Protein AF-A0A2V5VQS6-F1 (afdb_monomer_lite)

Structure (mmCIF, N/CA/C/O backbone):
data_AF-A0A2V5VQS6-F1
#
_entry.id   AF-A0A2V5VQS6-F1
#
loop_
_atom_site.group_PDB
_atom_site.id
_atom_site.type_symbol
_atom_site.label_atom_id
_atom_site.label_alt_id
_atom_site.label_comp_id
_atom_site.label_asym_id
_atom_site.label_entity_id
_atom_site.label_seq_id
_atom_site.pdbx_PDB_ins_code
_atom_site.Cartn_x
_atom_site.Cartn_y
_atom_site.Cartn_z
_atom_site.occupancy
_atom_site.B_iso_or_equiv
_atom_site.auth_seq_id
_atom_site.auth_comp_id
_atom_site.auth_asym_id
_atom_site.auth_atom_id
_atom_site.pdbx_PDB_model_num
ATOM 1 N N . MET A 1 1 ? 6.254 -32.580 -1.231 1.00 41.22 1 MET A N 1
ATOM 2 C CA . MET A 1 1 ? 6.846 -31.455 -1.986 1.00 41.22 1 MET A CA 1
ATOM 3 C C . MET A 1 1 ? 5.703 -30.723 -2.682 1.00 41.22 1 MET A C 1
ATOM 5 O O . MET A 1 1 ? 5.449 -30.970 -3.850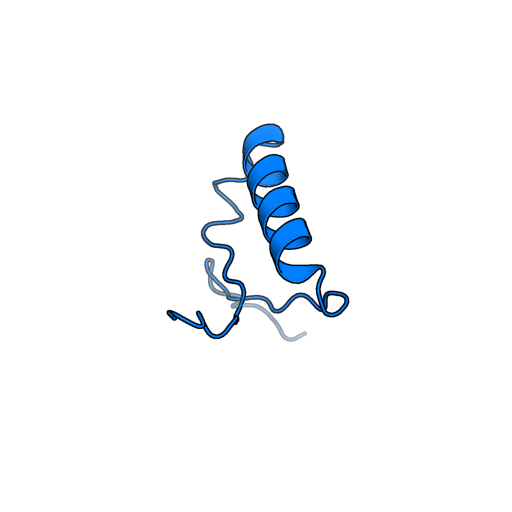 1.00 41.22 1 MET A O 1
ATOM 9 N N . ALA A 1 2 ? 4.910 -29.949 -1.939 1.00 50.12 2 ALA A N 1
ATOM 10 C CA . ALA A 1 2 ? 3.700 -29.323 -2.468 1.00 50.12 2 ALA A CA 1
ATOM 11 C C . ALA A 1 2 ? 3.883 -27.808 -2.486 1.00 50.12 2 ALA A C 1
ATOM 13 O O . ALA A 1 2 ? 3.815 -27.184 -1.434 1.00 50.12 2 ALA A O 1
ATOM 14 N N . GLN A 1 3 ? 4.146 -27.259 -3.670 1.00 50.44 3 GLN A N 1
ATOM 15 C CA . GLN A 1 3 ? 3.420 -26.112 -4.227 1.00 50.44 3 GLN A CA 1
ATOM 16 C C . GLN A 1 3 ? 4.077 -25.717 -5.549 1.00 50.44 3 GLN A C 1
ATOM 18 O O . GLN A 1 3 ? 4.999 -24.916 -5.624 1.00 50.44 3 GLN A O 1
ATOM 23 N N . THR A 1 4 ? 3.588 -26.338 -6.611 1.00 58.31 4 THR A N 1
ATOM 24 C CA . THR A 1 4 ? 3.596 -25.765 -7.954 1.00 58.31 4 THR A CA 1
ATOM 25 C C . THR A 1 4 ? 2.152 -25.326 -8.192 1.00 58.31 4 THR A C 1
ATOM 27 O O . THR A 1 4 ? 1.255 -26.036 -7.741 1.00 58.31 4 THR A O 1
ATOM 30 N N . LEU A 1 5 ? 1.941 -24.197 -8.881 1.00 60.00 5 LEU A N 1
ATOM 31 C CA . LEU A 1 5 ? 0.658 -23.511 -9.152 1.00 60.00 5 LEU A CA 1
ATOM 32 C C . LEU A 1 5 ? 0.314 -22.335 -8.214 1.00 60.00 5 LEU A C 1
ATOM 34 O O . LEU A 1 5 ? -0.839 -22.147 -7.840 1.00 60.00 5 LEU A O 1
ATOM 38 N N . ALA A 1 6 ? 1.280 -21.478 -7.892 1.00 58.25 6 ALA A N 1
ATOM 39 C CA . ALA A 1 6 ? 0.929 -20.071 -7.724 1.00 58.25 6 ALA A CA 1
ATOM 40 C C . ALA A 1 6 ? 0.647 -19.527 -9.134 1.00 58.25 6 ALA A C 1
ATOM 42 O O . ALA A 1 6 ? 1.562 -19.459 -9.955 1.00 58.25 6 ALA A O 1
ATOM 43 N N . GLY A 1 7 ? -0.622 -19.260 -9.465 1.00 64.56 7 GLY A N 1
ATOM 44 C CA . GLY A 1 7 ? -0.968 -18.544 -10.699 1.00 64.56 7 GLY A CA 1
ATOM 45 C C . GLY A 1 7 ? -0.154 -17.250 -10.782 1.00 64.56 7 GLY A C 1
ATOM 46 O O . GLY A 1 7 ? 0.201 -16.698 -9.747 1.00 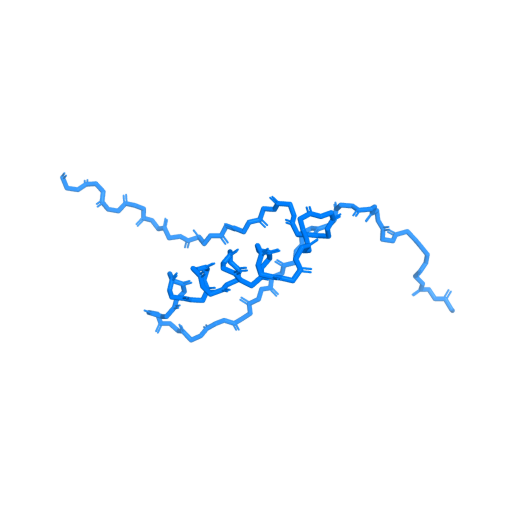64.56 7 GLY A O 1
ATOM 47 N N . LYS A 1 8 ? 0.186 -16.782 -11.988 1.00 68.31 8 LYS A N 1
ATOM 48 C CA . LYS A 1 8 ? 1.045 -15.594 -12.162 1.00 68.31 8 LYS A CA 1
ATOM 49 C C . LYS A 1 8 ? 0.520 -14.340 -11.443 1.00 68.31 8 LYS A C 1
ATOM 51 O O . LYS A 1 8 ? 1.312 -13.469 -11.118 1.00 68.31 8 LYS A O 1
ATOM 56 N N . ASP A 1 9 ? -0.766 -14.321 -11.100 1.00 74.75 9 ASP A N 1
ATOM 57 C CA . ASP A 1 9 ? -1.466 -13.161 -10.567 1.00 74.75 9 ASP A CA 1
ATOM 58 C C . ASP A 1 9 ? -2.254 -13.571 -9.311 1.00 74.75 9 ASP A C 1
ATOM 60 O O . ASP A 1 9 ? -3.418 -13.975 -9.376 1.00 74.75 9 ASP A O 1
ATOM 64 N N . GLN A 1 10 ? -1.597 -13.536 -8.150 1.00 84.62 10 GLN A N 1
ATOM 65 C CA . GLN A 1 10 ? -2.228 -13.841 -6.862 1.00 84.62 10 GLN A CA 1
ATOM 66 C C . GLN A 1 10 ? -2.374 -12.593 -6.001 1.00 84.62 10 GLN A C 1
ATOM 68 O O . GLN A 1 10 ? -1.512 -11.719 -5.978 1.00 84.62 10 GLN A O 1
ATOM 73 N N . TRP A 1 11 ? -3.466 -12.555 -5.239 1.00 87.19 11 TRP A N 1
ATOM 74 C CA . TRP A 1 11 ? -3.661 -11.567 -4.189 1.00 87.19 11 TRP A CA 1
ATOM 75 C C . TRP A 1 11 ? -2.898 -11.963 -2.932 1.00 87.19 11 TRP A C 1
ATOM 77 O O . TRP A 1 11 ? -2.959 -13.108 -2.482 1.00 87.19 11 TRP A O 1
ATOM 87 N N . PHE A 1 12 ? -2.233 -10.980 -2.335 1.00 88.56 12 PHE A N 1
ATOM 88 C CA . PHE A 1 12 ? -1.520 -11.127 -1.075 1.00 88.56 12 PHE A CA 1
ATOM 89 C C . PHE A 1 12 ? -2.078 -10.146 -0.049 1.00 88.56 12 PHE A C 1
ATOM 91 O O . PHE A 1 12 ? -2.451 -9.022 -0.382 1.00 88.56 12 PHE A O 1
ATOM 98 N N . VAL A 1 13 ? -2.116 -10.574 1.212 1.00 90.31 13 VAL A N 1
ATOM 99 C CA . VAL A 1 13 ? -2.532 -9.734 2.338 1.00 90.31 13 VAL A CA 1
ATOM 100 C C . VAL A 1 13 ? -1.291 -9.273 3.087 1.00 90.31 13 VAL A C 1
ATOM 102 O O . VAL A 1 13 ? -0.451 -10.086 3.472 1.00 90.31 13 VAL A O 1
ATOM 105 N N . VAL A 1 14 ? -1.189 -7.966 3.316 1.00 88.44 14 VAL A N 1
ATOM 106 C CA . VAL A 1 14 ? -0.106 -7.361 4.094 1.00 88.44 14 VAL A CA 1
ATOM 107 C C . VAL A 1 14 ? -0.684 -6.832 5.396 1.00 88.44 14 VAL A C 1
ATOM 109 O O . VAL A 1 14 ? -1.599 -6.012 5.394 1.00 88.44 14 VAL A O 1
ATOM 112 N N . HIS A 1 15 ? -0.137 -7.290 6.518 1.00 90.12 15 HIS A N 1
ATOM 113 C CA . HIS A 1 15 ? -0.498 -6.765 7.828 1.00 90.12 15 HIS A CA 1
ATOM 114 C C . HIS A 1 15 ? 0.185 -5.416 8.043 1.00 90.12 15 HIS A C 1
ATOM 116 O O . HIS A 1 15 ? 1.412 -5.311 8.004 1.00 90.12 15 HIS A O 1
ATOM 122 N N . VAL A 1 16 ? -0.619 -4.387 8.285 1.00 88.12 16 VAL A N 1
ATOM 123 C CA . VAL A 1 16 ? -0.160 -3.015 8.506 1.00 88.12 16 VAL A CA 1
ATOM 124 C C . VAL A 1 16 ? -0.684 -2.520 9.850 1.00 88.12 16 VAL A C 1
ATOM 126 O O . VAL A 1 16 ? -1.720 -2.971 10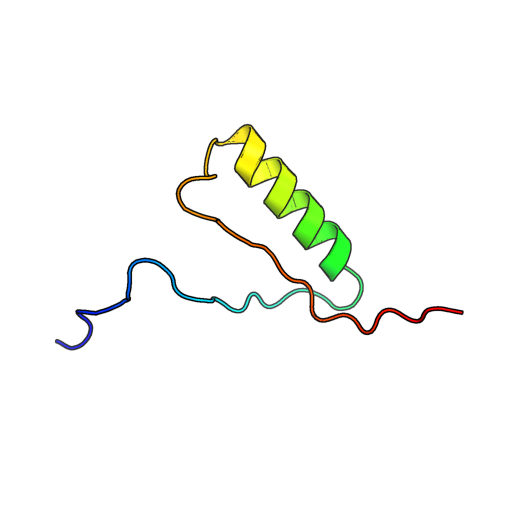.332 1.00 88.12 16 VAL A O 1
ATOM 129 N N . LEU A 1 17 ? 0.043 -1.588 10.470 1.00 90.00 17 LEU A N 1
ATOM 130 C CA . LEU A 1 17 ? -0.433 -0.910 11.670 1.00 90.00 17 LEU A CA 1
ATOM 131 C C . LEU A 1 17 ? -1.693 -0.087 11.357 1.00 90.00 17 LEU A C 1
ATOM 133 O O . LEU A 1 17 ? -1.699 0.705 10.411 1.00 90.00 17 LEU A O 1
ATOM 137 N N . SER A 1 18 ? -2.719 -0.220 12.198 1.00 82.81 18 SER A N 1
ATOM 138 C CA . SER A 1 18 ? -3.966 0.544 12.096 1.00 82.81 18 SER A CA 1
ATOM 139 C C . SER A 1 18 ? -3.714 2.050 11.965 1.00 82.81 18 SER A C 1
ATOM 141 O O . SER A 1 18 ? -2.915 2.626 12.706 1.00 82.81 18 SER A O 1
ATOM 143 N N . GLY A 1 19 ? -4.381 2.685 10.997 1.00 85.25 19 GLY A N 1
ATOM 144 C CA . GLY A 1 19 ? -4.254 4.122 10.721 1.00 85.25 19 GLY A CA 1
ATOM 145 C C . GLY A 1 19 ? -3.059 4.518 9.843 1.00 85.25 19 GLY A C 1
ATOM 146 O O . GLY A 1 19 ? -2.974 5.669 9.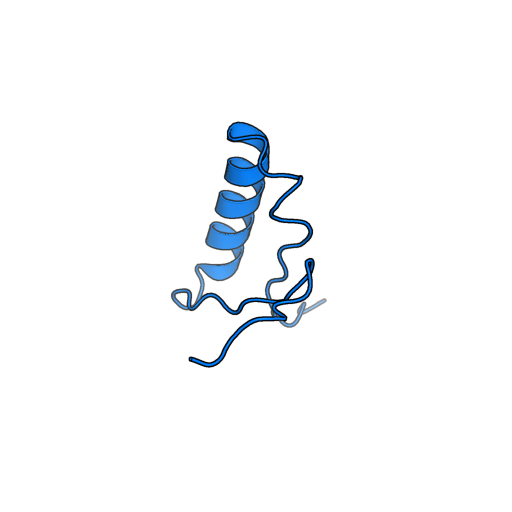418 1.00 85.25 19 GLY A O 1
ATOM 147 N N . GLN A 1 20 ? -2.157 3.586 9.512 1.00 89.38 20 GLN A N 1
ATOM 148 C CA . GLN A 1 20 ? -1.054 3.830 8.569 1.00 89.38 20 GLN A CA 1
ATOM 149 C C . GLN A 1 20 ? -1.266 3.187 7.192 1.00 89.38 20 GLN A C 1
ATOM 151 O O . GLN A 1 20 ? -0.404 3.310 6.323 1.00 89.38 20 GLN A O 1
ATOM 156 N N . GLU A 1 21 ? -2.404 2.540 6.958 1.00 88.19 21 GLU A N 1
ATOM 157 C CA . GLU A 1 21 ? -2.694 1.783 5.732 1.00 88.19 21 GLU A CA 1
ATOM 158 C C . GLU A 1 21 ? -2.571 2.643 4.467 1.00 88.19 21 GLU A C 1
ATOM 160 O O . GLU A 1 21 ? -1.893 2.256 3.515 1.00 88.19 21 GLU A O 1
ATOM 165 N N . ASN A 1 22 ? -3.118 3.863 4.490 1.00 88.50 22 ASN A N 1
ATOM 166 C CA . ASN A 1 22 ? -3.001 4.808 3.374 1.00 88.50 22 ASN A CA 1
ATOM 167 C C . ASN A 1 22 ? -1.547 5.214 3.099 1.00 88.50 22 ASN A C 1
ATOM 169 O O . ASN A 1 22 ? -1.119 5.270 1.947 1.00 88.50 22 ASN A O 1
ATOM 173 N N . LYS A 1 23 ? -0.762 5.448 4.158 1.00 91.06 23 LYS A N 1
ATOM 174 C CA . LYS A 1 23 ? 0.660 5.793 4.040 1.00 91.06 23 LYS A CA 1
ATOM 175 C C . LYS A 1 23 ? 1.466 4.625 3.473 1.00 91.06 23 LYS A C 1
ATOM 177 O O . LYS A 1 23 ? 2.367 4.835 2.665 1.00 91.06 23 LYS A O 1
ATOM 182 N N . VAL A 1 24 ? 1.146 3.396 3.879 1.00 91.12 24 VAL A N 1
ATOM 183 C CA . VAL A 1 24 ? 1.787 2.189 3.344 1.00 91.12 24 VAL A CA 1
ATOM 184 C C . VAL A 1 24 ? 1.429 1.987 1.876 1.00 91.12 24 VAL A C 1
ATOM 186 O O . VAL A 1 24 ? 2.339 1.779 1.079 1.00 91.12 24 VAL A O 1
ATOM 189 N N . LYS A 1 25 ? 0.159 2.148 1.488 1.00 90.19 25 LYS A N 1
ATOM 190 C CA . LYS A 1 25 ? -0.256 2.115 0.077 1.00 90.19 25 LYS A CA 1
ATOM 191 C C . LYS A 1 25 ? 0.530 3.109 -0.773 1.00 90.19 25 LYS A C 1
ATOM 193 O O . LYS A 1 25 ? 1.049 2.733 -1.818 1.00 90.19 25 LYS A O 1
ATOM 198 N N . GLU A 1 26 ? 0.634 4.360 -0.329 1.00 91.94 26 GLU A N 1
ATOM 199 C CA . GLU A 1 26 ? 1.359 5.394 -1.075 1.00 91.94 26 GLU A CA 1
ATOM 200 C C . GLU A 1 26 ? 2.860 5.081 -1.191 1.00 91.94 26 GLU A C 1
ATOM 202 O O . GLU A 1 26 ? 3.458 5.278 -2.248 1.00 91.94 26 GLU A O 1
ATOM 207 N N . ASN A 1 27 ? 3.468 4.541 -0.131 1.00 92.19 27 ASN A N 1
ATOM 208 C CA . ASN A 1 27 ? 4.858 4.088 -0.168 1.00 92.19 27 ASN A CA 1
ATOM 209 C C . ASN A 1 27 ? 5.068 2.918 -1.134 1.00 92.19 27 ASN A C 1
ATOM 211 O O . ASN A 1 27 ? 6.069 2.914 -1.848 1.00 92.19 27 ASN A O 1
ATOM 215 N N . ILE A 1 28 ? 4.151 1.945 -1.168 1.00 91.06 28 ILE A N 1
ATOM 216 C CA . ILE A 1 28 ? 4.223 0.825 -2.115 1.00 91.06 28 ILE A CA 1
ATOM 217 C C . ILE A 1 28 ? 4.103 1.361 -3.545 1.00 91.06 28 ILE A C 1
ATOM 219 O O . ILE A 1 28 ? 4.962 1.053 -4.358 1.00 91.06 28 ILE A O 1
ATOM 223 N N . ASP A 1 29 ? 3.131 2.228 -3.838 1.00 90.50 29 ASP A N 1
ATOM 224 C CA . ASP A 1 29 ? 2.951 2.817 -5.177 1.00 90.50 29 ASP A CA 1
ATOM 225 C C . ASP A 1 29 ? 4.196 3.591 -5.646 1.00 90.50 29 ASP A C 1
ATOM 227 O O . ASP A 1 29 ? 4.694 3.392 -6.757 1.00 90.50 29 ASP A O 1
ATOM 231 N N . LYS A 1 30 ? 4.764 4.420 -4.758 1.00 92.62 30 LYS A N 1
ATOM 232 C CA . LYS A 1 30 ? 6.028 5.121 -5.014 1.00 92.62 30 LYS A CA 1
ATOM 233 C C . LYS A 1 30 ? 7.164 4.145 -5.283 1.00 92.62 30 LYS A C 1
ATOM 235 O O . LYS A 1 30 ? 7.930 4.357 -6.216 1.00 92.62 30 LYS A O 1
ATOM 240 N N . ARG A 1 31 ? 7.286 3.083 -4.486 1.00 91.19 31 ARG A N 1
ATOM 241 C CA . ARG A 1 31 ? 8.375 2.116 -4.632 1.00 91.19 31 ARG A CA 1
ATOM 242 C C . ARG A 1 31 ? 8.249 1.286 -5.905 1.00 91.19 31 ARG A C 1
ATOM 244 O O . ARG A 1 31 ? 9.254 1.087 -6.573 1.00 91.19 31 ARG A O 1
ATOM 251 N N . VAL A 1 32 ? 7.032 0.895 -6.277 1.00 90.88 32 VAL A N 1
ATOM 252 C CA . VAL A 1 32 ? 6.746 0.223 -7.552 1.00 90.88 32 VAL A CA 1
ATOM 253 C C . VAL A 1 32 ? 7.210 1.079 -8.727 1.00 90.88 32 VAL A C 1
ATOM 255 O O . VAL A 1 32 ? 7.836 0.560 -9.645 1.00 90.88 32 VAL A O 1
ATOM 258 N N . LYS A 1 33 ? 6.969 2.394 -8.677 1.00 88.44 33 LYS A N 1
ATOM 259 C CA . LYS A 1 33 ? 7.438 3.333 -9.705 1.00 88.44 33 LYS A CA 1
ATOM 260 C C . LYS A 1 33 ? 8.956 3.511 -9.698 1.00 88.44 33 LYS A C 1
ATOM 262 O O . LYS A 1 33 ? 9.564 3.480 -10.759 1.00 88.44 33 LYS A O 1
ATOM 267 N N . THR A 1 34 ? 9.561 3.704 -8.527 1.00 91.25 34 THR A N 1
ATOM 268 C CA . THR A 1 34 ? 11.007 3.955 -8.402 1.00 91.25 34 THR A CA 1
ATOM 269 C C . THR A 1 34 ? 11.851 2.739 -8.774 1.00 91.25 34 THR A C 1
ATOM 271 O O . THR A 1 34 ? 12.916 2.906 -9.356 1.00 91.25 34 THR A O 1
ATOM 274 N N . GLU A 1 35 ? 11.399 1.531 -8.432 1.00 89.88 35 GLU A N 1
ATOM 275 C CA . GLU A 1 35 ? 12.119 0.280 -8.714 1.00 89.88 35 GLU A CA 1
ATOM 276 C C . GLU A 1 35 ? 11.582 -0.443 -9.960 1.00 89.88 35 GLU A C 1
ATOM 278 O O . GLU A 1 35 ? 11.905 -1.607 -10.177 1.00 89.88 35 GLU A O 1
ATOM 283 N N . GLU A 1 36 ? 10.747 0.230 -10.762 1.00 87.81 36 GLU A N 1
ATOM 284 C CA . GLU A 1 36 ? 10.177 -0.291 -12.014 1.00 87.81 36 GLU A CA 1
ATOM 285 C C . GLU A 1 36 ? 9.482 -1.663 -11.851 1.00 87.81 36 GLU A C 1
ATOM 287 O O . GLU A 1 36 ? 9.419 -2.478 -12.768 1.00 87.81 36 GLU A O 1
ATOM 292 N N . MET A 1 37 ? 8.899 -1.923 -10.675 1.00 86.12 37 MET A N 1
ATOM 293 C CA . MET A 1 37 ? 8.269 -3.204 -10.315 1.00 86.12 37 MET A CA 1
ATOM 294 C C . MET A 1 37 ? 6.825 -3.343 -10.828 1.00 86.12 37 MET A C 1
ATOM 296 O O . MET A 1 37 ? 6.064 -4.166 -10.314 1.00 86.12 37 MET A O 1
ATOM 300 N N . GLY A 1 38 ? 6.421 -2.538 -11.813 1.00 81.25 38 GLY A N 1
ATOM 301 C CA . GLY A 1 38 ? 5.056 -2.543 -12.359 1.00 81.25 38 GLY A CA 1
ATOM 302 C C . GLY A 1 38 ? 4.649 -3.879 -12.992 1.00 81.25 38 GLY A C 1
ATOM 303 O O . GLY A 1 38 ? 3.467 -4.198 -13.034 1.00 81.25 38 GLY A O 1
ATOM 304 N N . ASP A 1 39 ? 5.625 -4.689 -13.410 1.00 84.31 39 ASP A N 1
ATOM 305 C CA . ASP A 1 39 ? 5.408 -6.041 -13.944 1.00 84.31 39 ASP A CA 1
ATOM 306 C C . ASP A 1 39 ? 5.108 -7.092 -12.858 1.00 84.31 39 ASP A C 1
ATOM 308 O O . ASP A 1 39 ? 4.650 -8.190 -13.170 1.00 84.31 39 ASP A O 1
ATOM 312 N N . LEU A 1 40 ? 5.382 -6.771 -11.586 1.00 84.38 40 LEU A N 1
ATOM 313 C CA . LEU A 1 40 ? 5.218 -7.673 -10.438 1.00 84.38 40 LEU A CA 1
ATOM 314 C C . LEU A 1 40 ? 4.054 -7.271 -9.528 1.00 84.38 40 LEU A C 1
ATOM 316 O O . LEU A 1 40 ? 3.413 -8.133 -8.931 1.00 84.38 40 LEU A O 1
ATOM 320 N N . ILE A 1 41 ? 3.815 -5.966 -9.367 1.00 86.00 41 ILE A N 1
ATOM 321 C CA . ILE A 1 41 ? 2.775 -5.426 -8.486 1.00 86.00 41 ILE A CA 1
ATOM 322 C C . ILE A 1 41 ? 1.772 -4.663 -9.349 1.00 86.00 41 ILE A C 1
ATOM 324 O O . ILE A 1 41 ? 1.985 -3.501 -9.689 1.00 86.00 41 ILE A O 1
ATOM 328 N N . TYR A 1 42 ? 0.672 -5.339 -9.683 1.00 87.12 42 TYR A N 1
ATOM 329 C CA . TYR A 1 42 ? -0.371 -4.812 -10.566 1.00 87.12 42 TYR A CA 1
ATOM 330 C C . TYR A 1 42 ? -1.326 -3.854 -9.854 1.00 87.12 42 TYR A C 1
ATOM 332 O O . TYR A 1 42 ? -1.678 -2.806 -10.391 1.00 87.12 42 TYR A O 1
ATOM 340 N N . GLU A 1 43 ? -1.755 -4.210 -8.640 1.00 86.12 43 GLU A N 1
ATOM 341 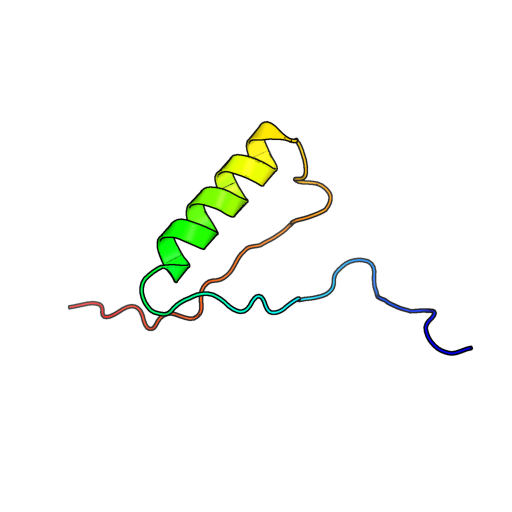C CA . GLU A 1 43 ? -2.751 -3.447 -7.893 1.00 86.12 43 GLU A CA 1
ATOM 342 C C . GLU A 1 43 ? -2.484 -3.497 -6.385 1.00 86.12 43 GLU A C 1
ATOM 344 O O . GLU A 1 43 ? -2.098 -4.525 -5.828 1.00 86.12 43 GLU A O 1
ATOM 349 N N . VAL A 1 44 ? -2.703 -2.362 -5.716 1.00 88.69 44 VAL A N 1
ATOM 350 C CA . VAL A 1 44 ? -2.625 -2.236 -4.257 1.00 88.69 44 VAL A CA 1
ATOM 351 C C . VAL A 1 44 ? -3.938 -1.654 -3.755 1.00 88.69 44 VAL A C 1
ATOM 353 O O . VAL A 1 44 ? -4.228 -0.470 -3.963 1.00 88.69 44 VAL A O 1
ATOM 356 N N . LEU A 1 45 ? -4.719 -2.481 -3.066 1.00 87.31 45 LEU A N 1
ATOM 357 C CA . LEU A 1 45 ? -6.010 -2.110 -2.501 1.00 87.31 45 LEU A CA 1
ATOM 358 C C . LEU A 1 45 ? -5.908 -1.996 -0.978 1.00 87.31 45 LEU A C 1
ATOM 360 O O . LEU A 1 45 ? -5.351 -2.865 -0.313 1.00 87.31 45 LEU A O 1
ATOM 364 N N . VAL A 1 46 ? -6.455 -0.911 -0.431 1.00 86.31 46 VAL A N 1
ATOM 365 C CA . VAL A 1 46 ? -6.625 -0.728 1.014 1.00 86.31 46 VAL A CA 1
ATOM 366 C C . VAL A 1 46 ? -8.115 -0.874 1.314 1.00 86.31 46 VAL A C 1
ATOM 368 O O . VAL A 1 46 ? -8.899 -0.087 0.778 1.00 86.31 46 VAL A O 1
ATOM 371 N N . PRO A 1 47 ? -8.524 -1.876 2.111 1.00 76.19 47 PRO A N 1
ATOM 372 C CA . PRO A 1 47 ? -9.921 -2.104 2.448 1.00 76.19 47 PRO A CA 1
ATOM 373 C C . PRO A 1 47 ? -10.366 -1.098 3.516 1.00 76.19 47 PRO A C 1
ATOM 375 O O . PRO A 1 47 ? -10.486 -1.426 4.692 1.00 76.19 47 PRO A O 1
ATOM 378 N N . THR A 1 48 ? -10.586 0.150 3.112 1.00 72.88 48 THR A N 1
ATOM 379 C CA . THR A 1 48 ? -11.192 1.179 3.961 1.00 72.88 48 THR A CA 1
ATOM 380 C C . THR A 1 48 ? -12.594 1.502 3.465 1.00 72.88 48 THR A C 1
ATOM 382 O O . THR A 1 48 ? -12.829 1.669 2.267 1.00 72.88 48 THR A O 1
ATOM 385 N N . GLU A 1 49 ? -13.541 1.605 4.394 1.00 68.12 49 GLU A N 1
ATOM 386 C CA . GLU A 1 49 ? -14.864 2.146 4.101 1.00 68.12 49 GLU A CA 1
ATOM 387 C C . GLU A 1 49 ? -14.691 3.632 3.756 1.00 68.12 49 GLU A C 1
ATOM 389 O O . GLU A 1 49 ? -14.217 4.422 4.578 1.00 68.12 49 GLU A O 1
ATOM 394 N N . ARG A 1 50 ? -14.998 4.027 2.514 1.00 58.84 50 ARG A N 1
ATOM 395 C CA . ARG A 1 50 ? -15.020 5.447 2.147 1.00 58.84 50 ARG A CA 1
ATOM 396 C C . ARG A 1 50 ? -16.229 6.062 2.837 1.00 58.84 50 ARG A C 1
ATOM 398 O O . ARG A 1 50 ? -17.343 5.927 2.343 1.00 58.84 50 ARG A O 1
ATOM 405 N N . VAL A 1 51 ? -16.011 6.720 3.971 1.00 54.44 51 VAL A N 1
ATOM 406 C CA . VAL A 1 51 ? -17.026 7.586 4.573 1.00 54.44 51 VAL A CA 1
ATOM 407 C C . VAL A 1 51 ? -17.173 8.787 3.635 1.00 54.44 51 VAL A C 1
ATOM 409 O O . VAL A 1 51 ? -16.402 9.740 3.694 1.00 54.44 51 VAL A O 1
ATOM 412 N N . SER A 1 52 ? -18.068 8.671 2.656 1.00 49.84 52 SER A N 1
ATOM 413 C CA . SER A 1 52 ? -18.581 9.823 1.923 1.00 49.84 52 SER A CA 1
ATOM 414 C C . SER 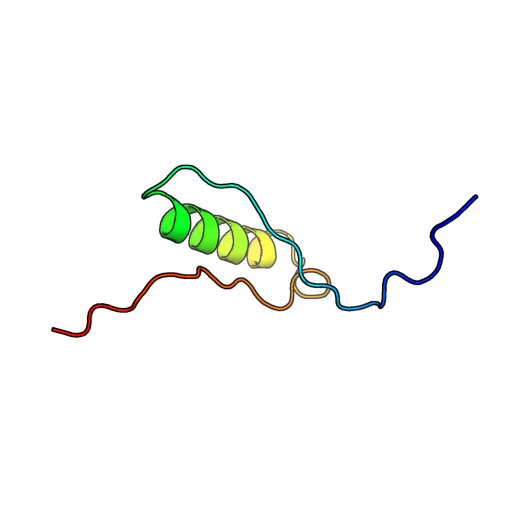A 1 52 ? -19.573 10.515 2.850 1.00 49.84 52 SER A C 1
ATOM 416 O O . SER A 1 52 ? -20.692 10.033 3.009 1.00 49.84 52 SER A O 1
ATOM 418 N N . GLU A 1 53 ? -19.122 11.580 3.509 1.00 50.09 53 GLU A N 1
ATOM 419 C CA . GLU A 1 53 ? -20.014 12.612 4.053 1.00 50.09 53 GLU A CA 1
ATOM 420 C C . GLU A 1 53 ? -20.617 13.452 2.920 1.00 50.09 53 GLU A C 1
ATOM 422 O O . GLU A 1 53 ? -19.898 13.709 1.921 1.00 50.09 53 GLU A O 1
#

Secondary structure (DSSP, 8-state):
-------SS--------TT-HHHHHHHHHHHHHHTTGGGT-------------

Sequence (53 aa):
MAQTLAGKDQWFVVHVLSGQENKVKENIDKRVKTEEMGDLIYEVLVPTERVSE

Foldseek 3Di:
DDDDDPDLDDDDDDDDPPPCLVVVQVVVVVCCVVVVVCSRQVDDDDPDDPPPD

Radius of gyration: 14.23 Å; chains: 1; bounding box: 32×44×26 Å

pLDDT: mean 79.73, std 14.39, range [41.22, 92.62]